Protein AF-A0A1J8QFI7-F1 (afdb_monomer)

Secondary structure (DSSP, 8-state):
--S-TTT-SSPPP----S---------EE-S-SEEEESEEEE--GGGTEE--STTS-HHHHHHHHHHHHHHHHHHHHHHHHH-TT--SHHHHHHHHHHHT-

pLDDT: mean 91.17, std 7.01, range [60.34, 98.0]

InterPro domains:
  IPR002938 FAD-binding domain [PF01494] (17-85)
  IPR036188 FAD/NAD(P)-binding domain superfamily [G3DSA:3.50.50.60] (25-100)
  IPR036188 FAD/NAD(P)-binding domain superfamily [SSF51905] (39-100)
  IPR050641 Rifampicin monooxygenase-like [PTHR43004] (14-93)

Foldseek 3Di:
DDQDCVPPVDHDDDPDDPDDDDDDADWDADPFAWDDDVHTGGQAQPRGIDHGCVPVCRVVRRVVRVVLLVVLVVVQVVVCVVPVPDDCVSVVVSRVVSRVD

Organism: NCBI:txid180088

Mean predicted aligned error: 5.89 Å

Sequence (101 aa):
MSSDPSINPRPVKVDQLLWSTRFRTHAGIADRTFTRLGAAIFLVGDAAHIHSPAGGQGMNLAIRDAIFLGEAITKHIKASAENRDVDDTILEEFAEARHAR

Solvent-accessible surface area (backbone atoms only — not comparable to full-atom values): 6418 Å² total; per-residue (Å²): 137,60,68,50,60,93,84,21,95,74,55,71,79,82,88,75,83,93,80,86,85,88,84,78,88,52,72,52,70,53,97,68,40,64,51,77,74,102,46,87,44,77,47,54,27,77,74,26,38,43,59,48,71,81,82,68,44,55,67,61,51,24,53,50,44,52,54,55,48,50,54,38,52,51,53,45,55,53,48,40,72,78,36,84,83,62,73,63,60,60,55,51,53,49,38,51,61,58,71,77,105

Radius of gyration: 21.96 Å; Cα contacts (8 Å, |Δi|>4): 81; chains: 1; bounding box: 47×27×65 Å

Structure (mmCIF, N/CA/C/O backbone):
data_AF-A0A1J8QFI7-F1
#
_entry.id   AF-A0A1J8QFI7-F1
#
loop_
_atom_site.group_PDB
_atom_site.id
_atom_site.type_symbol
_atom_site.label_atom_id
_atom_site.label_alt_id
_atom_site.label_comp_id
_atom_site.label_asym_id
_atom_site.label_entity_id
_atom_site.label_seq_id
_atom_site.pdbx_PDB_ins_code
_atom_site.Cartn_x
_atom_site.Cartn_y
_atom_site.Cartn_z
_atom_site.occupancy
_atom_site.B_iso_or_equiv
_atom_site.auth_seq_id
_atom_site.auth_comp_id
_atom_site.auth_asym_id
_atom_site.auth_atom_id
_atom_site.pdbx_PDB_model_num
ATOM 1 N N . MET A 1 1 ? 20.324 1.479 -28.331 1.00 60.34 1 MET A N 1
ATOM 2 C CA . MET A 1 1 ? 20.601 0.177 -28.971 1.00 60.34 1 MET A CA 1
ATOM 3 C C . MET A 1 1 ? 19.804 0.118 -30.259 1.00 60.34 1 MET A C 1
ATOM 5 O O . MET A 1 1 ? 18.586 0.047 -30.186 1.00 60.34 1 MET A O 1
ATOM 9 N N . SER A 1 2 ? 20.468 0.278 -31.404 1.00 69.00 2 SER A N 1
ATOM 10 C CA . SER A 1 2 ? 19.815 0.201 -32.716 1.00 69.00 2 SER A CA 1
ATOM 11 C C . SER A 1 2 ? 19.717 -1.260 -33.160 1.00 69.00 2 SER A C 1
ATOM 13 O O . SER A 1 2 ? 20.626 -2.045 -32.879 1.00 69.00 2 SER A O 1
ATOM 15 N N . SER A 1 3 ? 18.628 -1.626 -33.834 1.00 72.75 3 SER A N 1
ATOM 16 C CA . SER A 1 3 ? 18.496 -2.911 -34.532 1.00 72.75 3 SER A CA 1
ATOM 17 C C . SER A 1 3 ? 19.229 -2.927 -35.876 1.00 72.75 3 SER A C 1
ATOM 19 O O . SER A 1 3 ? 19.366 -3.990 -36.472 1.00 72.75 3 SER A O 1
ATOM 21 N N . ASP A 1 4 ? 19.703 -1.771 -36.342 1.00 79.19 4 ASP A N 1
ATOM 22 C CA . ASP A 1 4 ? 20.446 -1.634 -37.588 1.00 79.19 4 ASP A CA 1
ATOM 23 C C . ASP A 1 4 ? 21.866 -2.227 -37.450 1.00 79.19 4 ASP A C 1
ATOM 25 O O . ASP A 1 4 ? 22.675 -1.713 -36.666 1.00 79.19 4 ASP A O 1
ATOM 29 N N . PRO A 1 5 ? 22.192 -3.292 -38.203 1.00 75.38 5 PRO A N 1
ATOM 30 C CA . PRO A 1 5 ? 23.487 -3.957 -38.121 1.00 75.38 5 PRO A CA 1
ATOM 31 C C . PRO A 1 5 ? 24.645 -3.139 -38.714 1.00 75.38 5 PRO A C 1
ATOM 33 O O . PRO A 1 5 ? 25.798 -3.463 -38.446 1.00 75.38 5 PRO A O 1
ATOM 36 N N . SER A 1 6 ? 24.375 -2.071 -39.477 1.00 83.44 6 SER A N 1
ATOM 37 C CA . SER A 1 6 ? 25.418 -1.172 -40.001 1.00 83.44 6 SER A CA 1
ATOM 38 C C . SER A 1 6 ? 26.038 -0.274 -38.922 1.00 83.44 6 SER A C 1
ATOM 40 O O . SER A 1 6 ? 27.187 0.147 -39.045 1.00 83.44 6 SER A O 1
ATOM 42 N N . ILE A 1 7 ? 25.296 -0.020 -37.840 1.00 86.38 7 ILE A N 1
ATOM 43 C CA . ILE A 1 7 ? 25.692 0.833 -36.707 1.00 86.38 7 ILE A CA 1
ATOM 44 C C . ILE A 1 7 ? 25.738 0.075 -35.375 1.00 86.38 7 ILE A C 1
ATOM 46 O O . ILE A 1 7 ? 26.278 0.588 -34.395 1.00 86.38 7 ILE A O 1
ATOM 50 N N . ASN A 1 8 ? 25.209 -1.151 -35.320 1.00 83.44 8 ASN A N 1
ATOM 51 C CA . ASN A 1 8 ? 25.323 -2.044 -34.174 1.00 83.44 8 ASN A CA 1
ATOM 52 C C . ASN A 1 8 ? 26.003 -3.368 -34.580 1.00 83.44 8 ASN A C 1
ATOM 54 O O . ASN A 1 8 ? 25.326 -4.261 -35.088 1.00 83.44 8 ASN A O 1
ATOM 58 N N . PRO A 1 9 ? 27.308 -3.551 -34.292 1.00 84.25 9 PRO A N 1
ATOM 59 C CA . PRO A 1 9 ? 28.043 -4.771 -34.639 1.00 84.25 9 PRO A CA 1
ATOM 60 C C . PRO A 1 9 ? 27.569 -6.019 -33.869 1.00 84.25 9 PRO A C 1
ATOM 62 O O . PRO A 1 9 ? 28.041 -7.123 -34.136 1.00 84.25 9 PRO A O 1
ATOM 65 N N . ARG A 1 10 ? 26.649 -5.870 -32.904 1.00 82.94 10 ARG A N 1
ATOM 66 C CA . ARG A 1 10 ? 25.964 -6.968 -32.206 1.00 82.94 10 ARG A CA 1
ATOM 67 C C . ARG A 1 10 ? 24.452 -6.695 -32.168 1.00 82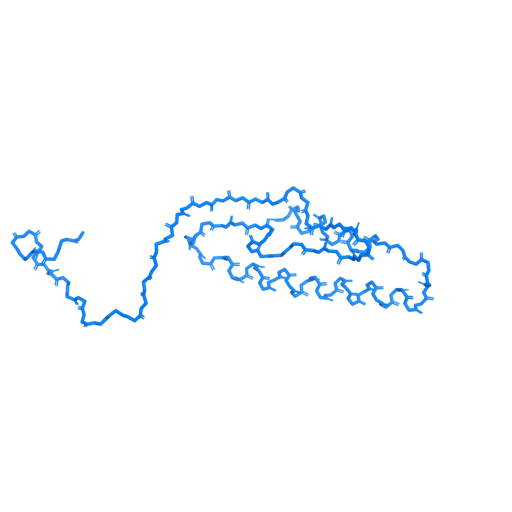.94 10 ARG A C 1
ATOM 69 O O . ARG A 1 10 ? 23.931 -6.276 -31.128 1.00 82.94 10 ARG A O 1
ATOM 76 N N . PRO A 1 11 ? 23.733 -6.876 -33.292 1.00 79.88 11 PRO A N 1
ATOM 77 C CA . PRO A 1 11 ? 22.305 -6.592 -33.348 1.00 79.88 11 PRO A CA 1
ATOM 78 C C . PRO A 1 11 ? 21.534 -7.532 -32.412 1.00 79.88 11 PRO A C 1
ATOM 80 O O . PRO A 1 11 ? 21.781 -8.737 -32.376 1.00 79.88 11 PRO A O 1
ATOM 83 N N . VAL A 1 12 ? 20.585 -6.979 -31.654 1.00 82.94 12 VAL A N 1
ATOM 84 C CA . VAL A 1 12 ? 19.658 -7.762 -30.824 1.00 82.94 12 VAL A CA 1
ATOM 85 C C . VAL A 1 12 ? 18.355 -7.938 -31.599 1.00 82.94 12 VAL A C 1
ATOM 87 O O . VAL A 1 12 ? 17.732 -6.950 -31.987 1.00 82.94 12 VAL A O 1
ATOM 90 N N . LYS A 1 13 ? 17.933 -9.191 -31.808 1.00 84.56 13 LYS A N 1
ATOM 91 C CA . LYS A 1 13 ? 16.626 -9.536 -32.382 1.00 84.56 13 LYS A CA 1
ATOM 92 C C . LYS A 1 13 ? 15.688 -9.975 -31.258 1.00 84.56 13 LYS A C 1
ATOM 94 O O . LYS A 1 13 ? 15.975 -10.942 -30.561 1.00 84.56 13 LYS A O 1
ATOM 99 N N . VAL A 1 14 ? 14.570 -9.271 -31.093 1.00 89.19 14 VAL A N 1
ATOM 100 C CA . VAL A 1 14 ? 13.467 -9.732 -30.239 1.00 89.19 14 VAL A CA 1
ATOM 101 C C . VAL A 1 14 ? 12.707 -10.803 -31.017 1.00 89.19 14 VAL A C 1
ATOM 103 O O . VAL A 1 14 ? 12.130 -10.498 -32.056 1.00 89.19 14 VAL A O 1
ATOM 106 N N . ASP A 1 15 ? 12.754 -12.049 -30.548 1.00 92.69 15 ASP A N 1
ATOM 107 C CA . ASP A 1 15 ? 12.060 -13.175 -31.190 1.00 92.69 15 ASP A CA 1
ATOM 108 C C . ASP A 1 15 ? 10.570 -13.210 -30.817 1.00 92.69 15 ASP A C 1
ATOM 110 O O . ASP A 1 15 ? 9.703 -13.353 -31.675 1.00 92.69 15 ASP A O 1
ATOM 114 N N . GLN A 1 16 ? 10.271 -12.958 -29.538 1.00 95.25 16 GLN A N 1
ATOM 115 C CA . GLN A 1 16 ? 8.914 -12.888 -29.008 1.00 95.25 16 GLN A CA 1
ATOM 116 C C . GLN A 1 16 ? 8.806 -11.799 -27.931 1.00 95.25 16 GLN A C 1
ATOM 118 O O . GLN A 1 16 ? 9.677 -11.672 -27.070 1.00 95.25 16 GLN A O 1
ATOM 123 N N . LEU A 1 17 ? 7.716 -11.026 -27.958 1.00 94.50 17 LEU A N 1
ATOM 124 C CA . LEU A 1 17 ? 7.367 -10.060 -26.916 1.00 94.50 17 LEU A CA 1
ATOM 125 C C . LEU A 1 17 ? 6.185 -10.591 -26.100 1.00 94.50 17 LEU A C 1
ATOM 127 O O . LEU A 1 17 ? 5.052 -10.560 -26.571 1.00 94.50 17 LEU A O 1
ATOM 131 N N . LEU A 1 18 ? 6.447 -11.065 -24.879 1.00 97.12 18 LEU A N 1
ATOM 132 C CA . LEU A 1 18 ? 5.391 -11.565 -23.989 1.00 97.12 18 LEU A CA 1
ATOM 133 C C . LEU A 1 18 ? 4.583 -10.425 -23.359 1.00 97.12 18 LEU A C 1
ATOM 135 O O . LEU A 1 18 ? 3.362 -10.505 -23.266 1.00 97.12 18 LEU A O 1
ATOM 139 N N . TRP A 1 19 ? 5.265 -9.359 -22.931 1.00 96.81 19 TRP A N 1
ATOM 140 C CA . TRP A 1 19 ? 4.639 -8.179 -22.344 1.00 96.81 19 TRP A CA 1
ATOM 141 C C . TRP A 1 19 ? 5.544 -6.951 -22.475 1.00 96.81 19 TRP A C 1
ATOM 143 O O . TRP A 1 19 ? 6.768 -7.049 -22.385 1.00 96.81 19 TRP A O 1
ATOM 153 N N . SER A 1 20 ? 4.937 -5.782 -22.677 1.00 95.00 20 SER A N 1
ATOM 154 C CA . SER A 1 20 ? 5.615 -4.486 -22.667 1.00 95.00 20 SER A CA 1
ATOM 155 C C . SER A 1 20 ? 4.699 -3.435 -22.063 1.00 95.00 20 SER A C 1
ATOM 157 O O . SER A 1 20 ? 3.495 -3.435 -22.313 1.00 95.00 20 SER A O 1
ATOM 159 N N . THR A 1 21 ? 5.282 -2.504 -21.315 1.00 93.00 21 THR A N 1
ATOM 160 C CA . THR A 1 21 ? 4.597 -1.294 -20.869 1.00 93.00 21 THR A CA 1
ATOM 161 C C . THR A 1 21 ? 5.534 -0.096 -20.932 1.00 93.0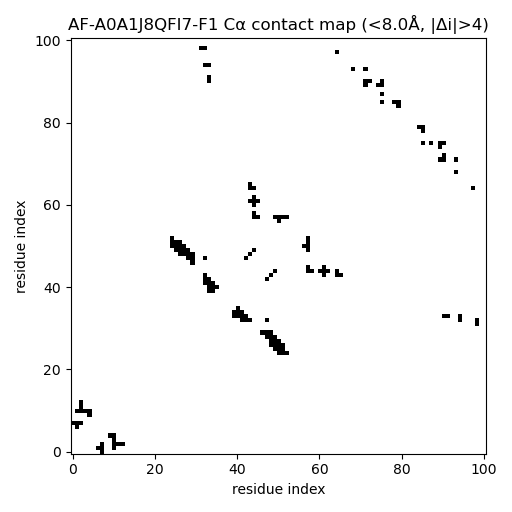0 21 THR A C 1
ATOM 163 O O . THR A 1 21 ? 6.756 -0.237 -21.025 1.00 93.00 21 THR A O 1
ATOM 166 N N . ARG A 1 22 ? 4.957 1.101 -20.844 1.00 91.56 22 ARG A N 1
ATOM 167 C CA . ARG A 1 22 ? 5.691 2.350 -20.646 1.00 91.56 22 ARG A CA 1
ATOM 168 C C . ARG A 1 22 ? 5.359 2.888 -19.267 1.00 91.56 22 ARG A C 1
ATOM 170 O O . ARG A 1 22 ? 4.197 3.135 -18.968 1.00 91.56 22 ARG A O 1
ATOM 177 N N . PHE A 1 23 ? 6.388 3.115 -18.463 1.00 85.56 23 PHE A N 1
ATOM 178 C CA . PHE A 1 23 ? 6.249 3.760 -17.165 1.00 85.56 23 PHE A CA 1
ATOM 179 C C . PHE A 1 23 ? 6.778 5.192 -17.238 1.00 85.56 23 PHE A C 1
ATOM 181 O O . PHE A 1 23 ? 7.808 5.444 -17.867 1.00 85.56 23 PHE A O 1
ATOM 188 N N . ARG A 1 24 ? 6.081 6.129 -16.594 1.00 88.25 24 ARG A N 1
ATOM 189 C CA . ARG A 1 24 ? 6.592 7.480 -16.349 1.00 88.25 24 ARG A CA 1
ATOM 190 C C . ARG A 1 24 ? 7.008 7.577 -14.899 1.00 88.25 24 ARG A C 1
ATOM 192 O O . ARG A 1 24 ? 6.219 7.245 -14.023 1.00 88.25 24 ARG A O 1
ATOM 199 N N . THR A 1 25 ? 8.224 8.045 -14.654 1.00 85.00 25 THR A N 1
ATOM 200 C CA . THR A 1 25 ? 8.729 8.192 -13.293 1.00 85.00 25 THR A CA 1
ATOM 201 C C . THR A 1 25 ? 7.934 9.255 -12.548 1.00 85.00 25 THR A C 1
ATOM 203 O O . THR A 1 25 ? 8.049 10.442 -12.840 1.00 85.00 25 THR A O 1
ATOM 206 N N . HIS A 1 26 ? 7.142 8.801 -11.582 1.00 86.38 26 HIS A N 1
ATOM 207 C CA . HIS A 1 26 ? 6.452 9.626 -10.605 1.00 86.38 26 HIS A CA 1
ATOM 208 C C . HIS A 1 26 ? 6.822 9.133 -9.206 1.00 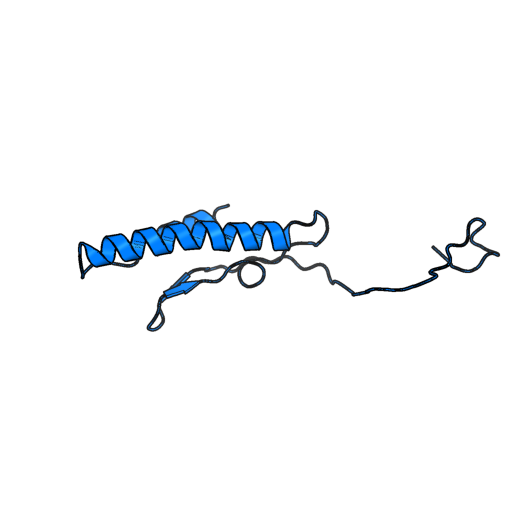86.38 26 HIS A C 1
ATOM 210 O O . HIS A 1 26 ? 7.086 7.946 -9.007 1.00 86.38 26 HIS A O 1
ATOM 216 N N . ALA A 1 27 ? 6.865 10.059 -8.257 1.00 89.56 27 ALA A N 1
ATOM 217 C CA . ALA A 1 27 ? 6.980 9.759 -6.843 1.00 89.56 27 ALA A CA 1
ATOM 218 C C . ALA A 1 27 ? 6.003 10.657 -6.089 1.00 89.56 27 ALA A C 1
ATOM 220 O O . ALA A 1 27 ? 5.844 11.827 -6.443 1.00 89.56 27 ALA A O 1
ATOM 221 N N . GLY A 1 28 ? 5.336 10.104 -5.088 1.00 92.50 28 GLY A N 1
ATOM 222 C CA . GLY A 1 28 ? 4.354 10.832 -4.297 1.00 92.50 28 GLY A CA 1
ATOM 223 C C . GLY A 1 28 ? 3.946 10.030 -3.077 1.00 92.50 28 GLY A C 1
ATOM 224 O O . GLY A 1 28 ? 4.016 8.803 -3.097 1.00 92.50 28 GLY A O 1
ATOM 225 N N . ILE A 1 29 ? 3.549 10.734 -2.026 1.00 94.50 29 ILE A N 1
ATOM 226 C CA . ILE A 1 29 ? 3.027 10.170 -0.784 1.00 94.50 29 ILE A CA 1
ATOM 227 C C . ILE A 1 29 ? 1.777 10.976 -0.437 1.00 94.50 29 ILE A C 1
ATOM 229 O O . ILE A 1 29 ? 1.766 12.195 -0.606 1.00 94.50 29 ILE A O 1
ATOM 233 N N . ALA A 1 30 ? 0.714 10.295 -0.024 1.00 95.50 30 ALA A N 1
ATOM 234 C CA . ALA A 1 30 ? -0.512 10.929 0.432 1.00 95.50 30 ALA A CA 1
ATOM 235 C C . ALA A 1 30 ? -0.304 11.542 1.822 1.00 95.50 30 ALA A C 1
ATOM 237 O O . ALA A 1 30 ? 0.116 10.835 2.733 1.00 95.50 30 ALA A O 1
ATOM 238 N N . ASP A 1 31 ? -0.698 12.806 2.002 1.00 94.94 31 ASP A N 1
ATOM 239 C CA . ASP A 1 31 ? -0.593 13.514 3.291 1.00 94.94 31 ASP A CA 1
ATOM 240 C C . ASP A 1 31 ? -1.355 12.815 4.430 1.00 94.94 31 ASP A C 1
ATOM 242 O O . ASP A 1 31 ? -1.048 12.989 5.608 1.00 94.94 31 ASP A O 1
ATOM 246 N N . ARG A 1 32 ? -2.391 12.041 4.085 1.00 94.44 32 ARG A N 1
ATOM 247 C CA . ARG A 1 32 ? -3.208 11.286 5.033 1.00 94.44 32 ARG A CA 1
ATOM 248 C C . ARG A 1 32 ? -3.576 9.927 4.455 1.00 94.44 32 ARG A C 1
ATOM 250 O O . ARG A 1 32 ? -4.100 9.839 3.348 1.00 94.44 32 ARG A O 1
ATOM 257 N N . THR A 1 33 ? -3.357 8.875 5.239 1.00 95.94 33 THR A N 1
ATOM 258 C CA . THR A 1 33 ? -3.592 7.477 4.835 1.00 95.94 33 THR A CA 1
ATOM 259 C C . THR A 1 33 ? -4.773 6.820 5.545 1.00 95.94 33 THR A C 1
ATOM 261 O O . THR A 1 33 ? -5.197 5.750 5.123 1.00 95.94 33 THR A O 1
ATOM 264 N N . PHE A 1 34 ? -5.340 7.456 6.575 1.00 97.12 34 PHE A N 1
ATOM 265 C CA . PHE A 1 34 ? -6.507 6.967 7.312 1.00 97.12 34 PHE A CA 1
ATOM 266 C C . PHE A 1 34 ? -7.528 8.076 7.549 1.00 97.12 34 PHE A C 1
ATOM 268 O O . PHE A 1 34 ? -7.163 9.190 7.919 1.00 97.12 34 PHE A O 1
ATOM 275 N N . THR A 1 35 ? -8.811 7.769 7.379 1.00 96.44 35 THR A N 1
ATOM 276 C CA . THR A 1 35 ? -9.920 8.641 7.781 1.00 96.44 35 THR A CA 1
ATOM 277 C C . THR A 1 35 ? -11.159 7.818 8.129 1.00 96.44 35 THR A C 1
ATOM 279 O O . THR A 1 35 ? -11.278 6.659 7.725 1.00 96.44 35 THR A O 1
ATOM 282 N N . ARG A 1 36 ? -12.124 8.437 8.818 1.00 94.19 36 ARG A N 1
ATOM 283 C CA . ARG A 1 36 ? -13.455 7.868 9.042 1.00 94.19 36 ARG A CA 1
ATOM 284 C C . ARG A 1 36 ? -14.518 8.660 8.289 1.00 94.19 36 ARG A C 1
ATOM 286 O O . ARG A 1 36 ? -14.699 9.851 8.518 1.00 94.19 36 ARG A O 1
ATOM 293 N N . LEU A 1 37 ? -15.252 7.973 7.416 1.00 93.56 37 LEU A N 1
ATOM 294 C CA . LEU A 1 37 ? -16.405 8.507 6.682 1.00 93.56 37 LEU A CA 1
ATOM 295 C C . LEU A 1 37 ? -17.533 7.474 6.715 1.00 93.56 37 LEU A C 1
ATOM 297 O O . LEU A 1 37 ? -17.711 6.694 5.783 1.00 93.56 37 LEU A O 1
ATOM 301 N N . GLY A 1 38 ? -18.230 7.386 7.850 1.00 92.19 38 GLY A N 1
ATOM 302 C CA . GLY A 1 38 ? -19.186 6.306 8.143 1.00 92.19 38 GLY A CA 1
ATOM 303 C C . GLY A 1 38 ? -18.516 4.953 8.432 1.00 92.19 38 GLY A C 1
ATOM 304 O O . GLY A 1 38 ? -18.952 4.234 9.325 1.00 92.19 38 GLY A O 1
ATOM 305 N N . ALA A 1 39 ? -17.407 4.651 7.757 1.00 91.94 39 ALA A N 1
ATOM 306 C CA . ALA A 1 39 ? -16.526 3.514 8.003 1.00 91.94 39 ALA A CA 1
ATOM 307 C C . ALA A 1 39 ? -15.056 3.958 8.075 1.00 91.94 39 ALA A C 1
ATOM 309 O O . ALA A 1 39 ? -14.709 5.055 7.627 1.00 91.94 39 ALA A O 1
ATOM 310 N N . ALA A 1 40 ? -14.207 3.095 8.635 1.00 94.88 40 ALA A N 1
ATOM 311 C CA . ALA A 1 40 ? -12.755 3.238 8.592 1.00 94.88 40 ALA A CA 1
ATOM 312 C C . ALA A 1 40 ? -12.251 3.036 7.153 1.00 94.88 40 ALA A C 1
ATOM 314 O O . ALA A 1 40 ? -12.531 2.006 6.536 1.00 94.88 40 ALA A O 1
ATOM 315 N N . ILE A 1 41 ? -11.518 4.015 6.619 1.00 96.69 41 ILE A N 1
ATOM 316 C CA . ILE A 1 41 ? -10.987 4.011 5.252 1.00 96.69 41 ILE A CA 1
ATOM 317 C C . ILE A 1 41 ? -9.472 4.178 5.311 1.00 96.69 41 ILE A C 1
ATOM 319 O O . ILE A 1 41 ? -8.979 5.130 5.915 1.00 96.69 41 ILE A O 1
ATOM 323 N N . PHE A 1 42 ? -8.754 3.282 4.630 1.00 97.19 42 PHE A N 1
ATOM 324 C CA . PHE A 1 42 ? -7.298 3.304 4.525 1.00 97.19 42 PHE A CA 1
ATOM 325 C C . PHE A 1 42 ? -6.833 3.382 3.073 1.00 97.19 42 PHE A C 1
ATOM 327 O O . PHE A 1 42 ? -7.399 2.729 2.195 1.00 97.19 42 PHE A O 1
ATOM 334 N N . LEU A 1 43 ? -5.756 4.131 2.844 1.00 96.44 43 LEU A N 1
ATOM 335 C CA . LEU A 1 43 ? -4.963 4.086 1.620 1.00 96.44 43 LEU A CA 1
ATOM 336 C C . LEU A 1 43 ? -3.727 3.215 1.867 1.00 96.44 43 LEU A C 1
ATOM 338 O O . LEU A 1 43 ? -3.026 3.399 2.861 1.00 96.44 43 LEU A O 1
ATOM 342 N N . VAL A 1 44 ? -3.446 2.286 0.953 1.00 95.56 44 VAL A N 1
ATOM 343 C CA . VAL A 1 44 ? -2.282 1.384 1.000 1.00 95.56 44 VAL A CA 1
ATOM 344 C C . VAL A 1 44 ? -1.692 1.195 -0.396 1.00 95.56 44 VAL A C 1
ATOM 346 O O . VAL A 1 44 ? -2.402 1.344 -1.395 1.00 95.56 44 VAL A O 1
ATOM 349 N N . GLY A 1 45 ? -0.404 0.849 -0.478 1.00 95.06 45 GLY A N 1
ATOM 350 C CA . GLY A 1 45 ? 0.289 0.664 -1.757 1.00 95.06 45 GLY A CA 1
ATOM 351 C C . GLY A 1 45 ? 0.214 1.906 -2.646 1.00 95.06 45 GLY A C 1
ATOM 352 O O . GLY A 1 45 ? 0.251 3.023 -2.139 1.00 95.06 45 GLY A O 1
ATOM 353 N N . ASP A 1 46 ? 0.014 1.704 -3.951 1.00 94.00 46 ASP A N 1
ATOM 354 C CA . ASP A 1 46 ? -0.047 2.778 -4.958 1.00 94.00 46 ASP A CA 1
ATOM 355 C C . ASP A 1 46 ? -1.123 3.850 -4.682 1.00 94.00 46 ASP A C 1
ATOM 357 O O . ASP A 1 46 ? -1.032 4.961 -5.203 1.00 94.00 46 ASP A O 1
ATOM 361 N N . ALA A 1 47 ? -2.131 3.555 -3.849 1.00 95.06 47 ALA A N 1
ATOM 362 C CA . ALA A 1 47 ? -3.119 4.545 -3.418 1.00 95.06 47 ALA A CA 1
ATOM 363 C C . ALA A 1 47 ? -2.577 5.522 -2.356 1.00 95.06 47 ALA A C 1
ATOM 365 O O . ALA A 1 47 ? -3.098 6.627 -2.223 1.00 95.06 47 ALA A O 1
ATOM 366 N N . ALA A 1 48 ? -1.560 5.118 -1.592 1.00 95.19 48 ALA A N 1
ATOM 367 C CA . ALA A 1 48 ? -0.926 5.916 -0.543 1.00 95.19 48 ALA A CA 1
ATOM 368 C C . ALA A 1 48 ? 0.454 6.443 -0.946 1.00 95.19 48 ALA A C 1
ATOM 370 O O . ALA A 1 48 ? 0.851 7.518 -0.504 1.00 95.19 48 ALA A O 1
ATOM 371 N N . HIS A 1 49 ? 1.205 5.694 -1.750 1.00 93.12 49 HIS A N 1
ATOM 372 C CA . HIS A 1 49 ? 2.555 6.057 -2.158 1.00 93.12 49 HIS A CA 1
ATOM 373 C C . HIS A 1 49 ? 2.890 5.478 -3.526 1.00 93.12 49 HIS A C 1
ATOM 375 O O . HIS A 1 49 ? 2.556 4.346 -3.844 1.00 93.12 49 HIS A O 1
ATOM 381 N N . ILE A 1 50 ? 3.579 6.265 -4.344 1.00 92.62 50 ILE A N 1
ATOM 382 C CA . ILE A 1 50 ? 4.087 5.841 -5.646 1.00 92.62 50 ILE A CA 1
ATOM 383 C C . ILE A 1 50 ? 5.598 6.004 -5.615 1.00 92.62 50 ILE A C 1
ATOM 385 O O . ILE A 1 50 ? 6.121 7.043 -5.204 1.00 92.62 50 ILE A O 1
ATOM 389 N N . HIS A 1 51 ? 6.301 4.979 -6.084 1.00 88.31 51 HIS A N 1
ATOM 390 C CA . HIS A 1 51 ? 7.753 4.962 -6.162 1.00 88.31 51 HIS A CA 1
ATOM 391 C C . HIS A 1 51 ? 8.230 4.785 -7.599 1.00 88.31 51 HIS A C 1
ATOM 393 O O . HIS A 1 51 ? 7.536 4.244 -8.462 1.00 88.31 51 HIS A O 1
ATOM 399 N N . SER A 1 52 ? 9.481 5.178 -7.834 1.00 88.19 52 SER A N 1
ATOM 400 C CA . SER A 1 52 ? 10.176 4.777 -9.049 1.00 88.19 52 SER A CA 1
ATOM 401 C C . SER A 1 52 ? 10.233 3.242 -9.143 1.00 88.19 52 SER A C 1
ATOM 403 O O . SER A 1 52 ? 10.512 2.576 -8.143 1.00 88.19 52 SER A O 1
ATOM 405 N N . PRO A 1 53 ? 10.043 2.653 -10.336 1.00 85.00 53 PRO A N 1
ATOM 406 C CA . PRO A 1 53 ? 10.209 1.221 -10.554 1.00 85.00 53 PRO A CA 1
ATOM 407 C C . PRO A 1 53 ? 11.676 0.808 -10.416 1.00 85.00 53 PRO A C 1
ATOM 409 O O . PRO A 1 53 ? 11.965 -0.376 -10.229 1.00 85.00 53 PRO A O 1
ATOM 412 N N . ALA A 1 54 ? 12.606 1.769 -10.486 1.00 84.12 54 ALA A N 1
ATOM 413 C CA . ALA A 1 54 ? 14.007 1.538 -10.180 1.00 84.12 54 ALA A CA 1
ATOM 414 C C . ALA A 1 54 ? 14.127 1.044 -8.727 1.00 84.12 5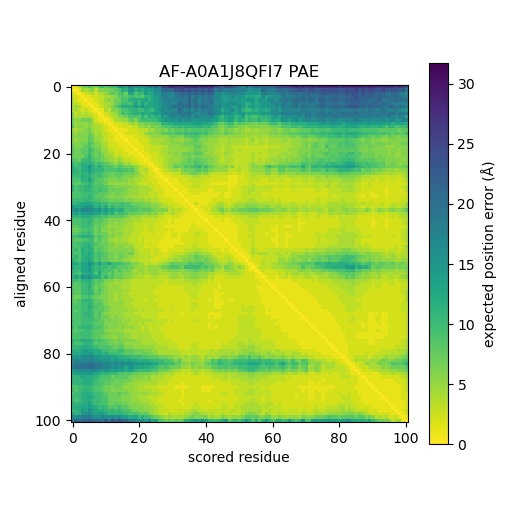4 ALA A C 1
ATOM 416 O O . ALA A 1 54 ? 13.902 1.795 -7.784 1.00 84.12 54 ALA A O 1
ATOM 417 N N . GLY A 1 55 ? 14.447 -0.243 -8.562 1.00 82.81 55 GLY A N 1
ATOM 418 C CA . GLY A 1 55 ? 14.558 -0.907 -7.258 1.00 82.81 55 GLY A CA 1
ATOM 419 C C . GLY A 1 55 ? 13.413 -1.863 -6.908 1.00 82.81 55 GLY A C 1
ATOM 420 O O . GLY A 1 55 ? 13.503 -2.539 -5.886 1.00 82.81 55 GLY A O 1
ATOM 421 N N . GLY A 1 56 ? 12.358 -1.963 -7.730 1.00 87.75 56 GLY A N 1
ATOM 422 C CA . GLY A 1 56 ? 11.323 -3.001 -7.590 1.00 87.75 56 GLY A CA 1
ATOM 423 C C . GLY A 1 56 ? 10.555 -2.976 -6.259 1.00 87.75 56 GLY A C 1
ATOM 424 O O . GLY A 1 56 ? 10.151 -4.026 -5.759 1.00 87.75 56 GLY A O 1
ATOM 425 N N . GLN A 1 57 ? 10.388 -1.796 -5.650 1.00 88.44 57 GLN A N 1
ATOM 426 C CA . GLN A 1 57 ? 9.845 -1.674 -4.290 1.00 88.44 57 GLN A CA 1
ATOM 427 C C . GLN A 1 57 ? 8.314 -1.635 -4.216 1.00 88.44 57 GLN A C 1
ATOM 429 O O . GLN A 1 57 ? 7.771 -2.124 -3.230 1.00 88.44 57 GLN A O 1
ATOM 434 N N . GLY A 1 58 ? 7.622 -1.110 -5.236 1.00 90.19 58 GLY A N 1
ATOM 435 C CA . GLY A 1 58 ? 6.185 -0.787 -5.161 1.00 90.19 58 GLY A CA 1
ATOM 436 C C . GLY A 1 58 ? 5.317 -1.927 -4.618 1.00 90.19 58 GLY A C 1
ATOM 437 O O . GLY A 1 58 ? 4.730 -1.808 -3.545 1.00 90.19 58 GLY A O 1
ATOM 438 N N . MET A 1 59 ? 5.330 -3.084 -5.286 1.00 93.75 59 MET A N 1
ATOM 439 C CA . MET A 1 59 ? 4.543 -4.249 -4.858 1.00 93.75 59 MET A CA 1
ATOM 440 C C . MET A 1 59 ? 4.944 -4.766 -3.468 1.00 93.75 59 MET A C 1
ATOM 442 O O . MET A 1 59 ? 4.084 -5.124 -2.667 1.00 93.75 59 MET A O 1
ATOM 446 N N . ASN A 1 60 ? 6.242 -4.793 -3.159 1.00 93.62 60 ASN A N 1
ATOM 447 C CA . ASN A 1 60 ? 6.732 -5.303 -1.878 1.00 93.62 60 ASN A CA 1
ATOM 448 C C . ASN A 1 60 ? 6.293 -4.416 -0.706 1.00 93.62 60 ASN A C 1
ATOM 450 O O . ASN A 1 60 ? 5.928 -4.927 0.352 1.00 93.62 60 ASN A O 1
ATOM 454 N N . LEU A 1 61 ? 6.309 -3.095 -0.893 1.00 92.38 61 LEU A N 1
ATOM 455 C CA . LEU A 1 61 ? 5.820 -2.147 0.103 1.00 92.38 61 LEU A CA 1
ATOM 456 C C . LEU A 1 61 ? 4.298 -2.224 0.242 1.00 92.38 61 LEU A C 1
ATOM 458 O O . LEU A 1 61 ? 3.813 -2.311 1.363 1.00 92.38 61 LEU A O 1
ATOM 462 N N . ALA A 1 62 ? 3.557 -2.316 -0.865 1.00 94.25 62 ALA A N 1
ATOM 463 C CA . ALA A 1 62 ? 2.102 -2.482 -0.830 1.00 94.25 62 ALA A CA 1
ATOM 464 C C . ALA A 1 62 ? 1.662 -3.740 -0.054 1.00 94.25 62 ALA A C 1
ATOM 466 O O . ALA A 1 62 ? 0.725 -3.689 0.741 1.00 94.25 62 ALA A O 1
ATOM 467 N N . ILE A 1 63 ? 2.360 -4.869 -0.232 1.00 96.25 63 ILE A N 1
ATOM 468 C CA . ILE A 1 63 ? 2.081 -6.101 0.524 1.00 96.25 63 ILE A CA 1
ATOM 469 C C . ILE A 1 63 ? 2.355 -5.901 2.020 1.00 96.25 63 ILE A C 1
ATOM 471 O O . ILE A 1 63 ? 1.561 -6.332 2.855 1.00 96.25 63 ILE A O 1
ATOM 475 N N . ARG A 1 64 ? 3.460 -5.232 2.373 1.00 94.88 64 ARG A N 1
ATOM 476 C CA . ARG A 1 64 ? 3.781 -4.926 3.775 1.00 94.88 64 ARG A CA 1
ATOM 477 C C . ARG A 1 64 ? 2.716 -4.039 4.416 1.00 94.88 64 ARG A C 1
ATOM 479 O O . ARG A 1 64 ? 2.338 -4.312 5.551 1.00 94.88 64 ARG A O 1
ATOM 486 N N . ASP A 1 65 ? 2.201 -3.046 3.693 1.00 95.19 65 ASP A N 1
ATOM 487 C CA . ASP A 1 65 ? 1.105 -2.200 4.179 1.00 95.19 65 ASP A CA 1
ATOM 488 C C . ASP A 1 65 ? -0.113 -3.035 4.555 1.00 95.19 65 ASP A C 1
ATOM 490 O O . ASP A 1 65 ? -0.645 -2.884 5.650 1.00 95.19 65 ASP A O 1
ATOM 494 N N . ALA A 1 66 ? -0.521 -3.948 3.668 1.00 95.69 66 ALA A N 1
ATOM 495 C CA . ALA A 1 66 ? -1.679 -4.804 3.891 1.00 95.69 66 ALA A CA 1
ATOM 496 C C . ALA A 1 66 ? -1.493 -5.731 5.103 1.00 95.69 66 ALA A C 1
ATOM 498 O O . ALA A 1 66 ? -2.415 -5.886 5.904 1.00 95.69 66 ALA A O 1
ATOM 499 N N . ILE A 1 67 ? -0.301 -6.319 5.264 1.00 97.06 67 ILE A N 1
ATOM 500 C CA . ILE A 1 67 ? 0.010 -7.203 6.398 1.00 97.06 67 ILE A CA 1
ATOM 501 C C . ILE A 1 67 ? -0.092 -6.437 7.721 1.00 97.06 67 ILE A C 1
ATOM 503 O O . ILE A 1 67 ? -0.821 -6.861 8.617 1.00 97.06 67 ILE A O 1
ATOM 507 N N . PHE A 1 68 ? 0.589 -5.294 7.841 1.00 95.56 68 PHE A N 1
ATOM 508 C CA . PHE A 1 68 ? 0.585 -4.539 9.095 1.00 95.56 68 PHE A CA 1
ATOM 509 C C . PHE A 1 68 ? -0.769 -3.880 9.382 1.00 95.56 68 PHE A C 1
ATOM 511 O O . PHE A 1 68 ? -1.189 -3.830 10.539 1.00 95.56 68 PHE A O 1
ATOM 518 N N . LEU A 1 69 ? -1.495 -3.444 8.347 1.00 96.75 69 LEU A N 1
ATOM 519 C CA . LEU A 1 69 ? -2.865 -2.957 8.504 1.00 96.75 69 LEU A CA 1
ATOM 520 C C . LEU A 1 69 ? -3.784 -4.062 9.043 1.00 96.75 69 LEU A C 1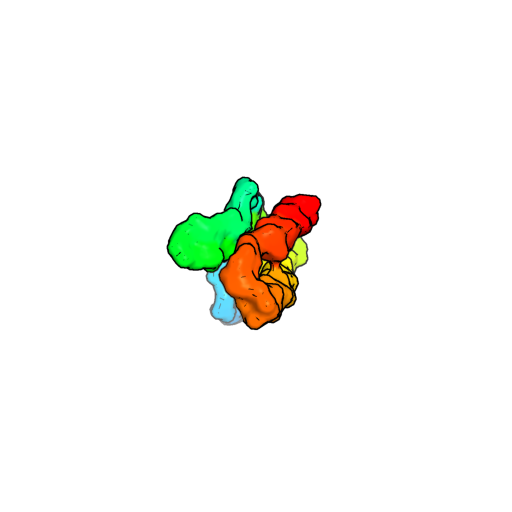
ATOM 522 O O . LEU A 1 69 ? -4.600 -3.807 9.926 1.00 96.75 69 LEU A O 1
ATOM 526 N N . GLY A 1 70 ? -3.630 -5.302 8.568 1.00 97.75 70 GLY A N 1
ATOM 527 C CA . GLY A 1 70 ? -4.386 -6.448 9.075 1.00 97.75 70 GLY A CA 1
ATOM 528 C C . GLY A 1 70 ? -4.187 -6.681 10.577 1.00 97.75 70 GLY A C 1
ATOM 529 O O . GLY A 1 70 ? -5.152 -6.956 11.298 1.00 97.75 70 GLY A O 1
ATOM 530 N N . GLU A 1 71 ? -2.962 -6.509 11.079 1.00 97.44 71 GLU A N 1
ATOM 531 C CA . GLU A 1 71 ? -2.676 -6.576 12.516 1.00 97.44 71 GLU A CA 1
ATOM 532 C C . GLU A 1 71 ? -3.370 -5.450 13.295 1.00 97.44 71 GLU A C 1
ATOM 534 O O . GLU A 1 71 ? -3.975 -5.715 14.336 1.00 97.44 71 GLU A O 1
ATOM 539 N N . ALA A 1 72 ? -3.322 -4.211 12.793 1.00 96.56 72 ALA A N 1
ATOM 540 C CA . ALA A 1 72 ? -3.975 -3.060 13.421 1.00 96.56 72 ALA A CA 1
ATOM 541 C C . ALA A 1 72 ? -5.502 -3.225 13.477 1.00 96.56 72 ALA A C 1
ATOM 543 O O . ALA A 1 72 ? -6.103 -3.066 14.540 1.00 96.56 72 ALA A O 1
ATOM 544 N N . ILE A 1 73 ? -6.119 -3.651 12.369 1.00 97.06 73 ILE A N 1
ATOM 545 C CA . ILE A 1 73 ? -7.555 -3.955 12.300 1.00 97.06 73 ILE A CA 1
ATOM 546 C C . ILE A 1 73 ? -7.917 -5.058 13.297 1.00 97.06 73 ILE A C 1
ATOM 548 O O . ILE A 1 73 ? -8.894 -4.935 14.030 1.00 97.06 73 ILE A O 1
ATOM 552 N N . THR A 1 74 ? -7.115 -6.123 13.376 1.00 98.00 74 THR A N 1
ATOM 553 C CA . THR A 1 74 ? -7.360 -7.223 14.320 1.00 98.00 74 THR A CA 1
ATOM 554 C C . THR A 1 74 ? -7.322 -6.741 15.769 1.00 98.00 74 THR A C 1
ATOM 556 O O . THR A 1 74 ? -8.177 -7.129 16.566 1.00 98.00 74 THR A O 1
ATOM 559 N N . LYS A 1 75 ? -6.345 -5.897 16.124 1.00 96.94 75 LYS A N 1
ATOM 560 C CA . LYS A 1 75 ? -6.248 -5.304 17.466 1.00 96.94 75 LYS A CA 1
ATOM 561 C C . LYS A 1 75 ? -7.461 -4.431 17.776 1.00 96.94 75 LYS A C 1
ATOM 563 O O . LYS A 1 75 ? -8.049 -4.597 18.839 1.00 96.94 75 LYS A O 1
ATOM 568 N N . HIS A 1 76 ? -7.859 -3.572 16.839 1.00 96.56 76 HIS A N 1
ATOM 569 C CA . HIS A 1 76 ? -9.024 -2.707 17.002 1.00 96.56 76 HIS A CA 1
ATOM 570 C C . HIS A 1 76 ? -10.314 -3.523 17.179 1.00 96.56 76 HIS A C 1
ATOM 572 O O . HIS A 1 76 ? -11.021 -3.314 18.154 1.00 96.56 76 HIS A O 1
ATOM 578 N N . ILE A 1 77 ? -10.565 -4.538 16.343 1.00 96.31 77 ILE A N 1
ATOM 579 C CA . ILE A 1 77 ? -11.745 -5.416 16.475 1.00 96.31 77 ILE A CA 1
ATOM 580 C C . ILE A 1 77 ? -11.787 -6.114 17.841 1.00 96.31 77 ILE A C 1
ATOM 582 O O . ILE A 1 77 ? -12.852 -6.204 18.450 1.00 96.31 77 ILE A O 1
ATOM 586 N N . LYS A 1 78 ? -10.647 -6.614 18.334 1.00 97.12 78 LYS A N 1
ATOM 587 C CA . LYS A 1 78 ? -10.573 -7.243 19.663 1.00 97.12 78 LYS A CA 1
ATOM 588 C C . LYS A 1 78 ? -10.880 -6.245 20.776 1.00 97.12 78 LYS A C 1
ATOM 590 O O . LYS A 1 78 ? -11.691 -6.555 21.642 1.00 97.12 78 LYS A O 1
ATOM 595 N N . ALA A 1 79 ? -10.298 -5.049 20.712 1.00 95.75 79 ALA A N 1
ATOM 596 C CA . ALA A 1 79 ? -10.584 -3.985 21.667 1.00 95.75 79 ALA A CA 1
ATOM 597 C C . ALA A 1 79 ? -12.078 -3.614 21.654 1.00 95.75 79 ALA A C 1
ATOM 599 O O . ALA A 1 79 ? -12.700 -3.553 22.711 1.00 95.75 79 ALA A O 1
ATOM 600 N N . SER A 1 80 ? -12.686 -3.469 20.471 1.00 94.06 80 SER A N 1
ATOM 601 C CA . SER A 1 80 ? -14.120 -3.183 20.327 1.00 94.06 80 SER A CA 1
ATOM 602 C C . SER A 1 80 ? -15.028 -4.298 20.863 1.00 94.06 80 SER A C 1
ATOM 604 O O . SER A 1 80 ? -16.168 -4.037 21.250 1.00 94.06 80 SER A O 1
ATOM 606 N N . ALA A 1 81 ? -14.556 -5.549 20.874 1.00 95.25 81 ALA A N 1
ATOM 607 C CA . ALA A 1 81 ? -15.296 -6.671 21.449 1.00 95.25 81 ALA A CA 1
ATOM 608 C C . ALA A 1 81 ? -15.295 -6.647 22.988 1.00 95.25 81 ALA A C 1
ATOM 610 O O . ALA A 1 81 ? -16.270 -7.073 23.605 1.00 95.25 81 ALA A O 1
ATOM 611 N N . GLU A 1 82 ? -14.222 -6.143 23.602 1.00 95.06 82 GLU A N 1
ATOM 612 C CA . GLU A 1 82 ? -14.088 -5.995 25.057 1.00 95.06 82 GLU A CA 1
ATOM 613 C C . GLU A 1 82 ? -14.777 -4.723 25.572 1.00 95.06 82 GLU A C 1
ATOM 615 O O . GLU A 1 82 ? -15.401 -4.738 26.634 1.00 95.06 82 GLU A O 1
ATOM 620 N N . ASN A 1 83 ? -14.706 -3.633 24.804 1.00 93.12 83 ASN A N 1
ATOM 621 C CA . ASN A 1 83 ? -15.329 -2.355 25.119 1.00 93.12 83 ASN A CA 1
ATOM 622 C C . ASN A 1 83 ? -15.984 -1.746 23.867 1.00 93.12 83 ASN A C 1
ATOM 624 O O . ASN A 1 83 ? -15.315 -1.415 22.892 1.00 93.12 83 ASN A O 1
ATOM 628 N N . ARG A 1 84 ? -17.308 -1.549 23.917 1.00 86.56 84 ARG A N 1
ATOM 629 C CA . ARG A 1 84 ? -18.085 -1.014 22.786 1.00 86.56 84 ARG A CA 1
ATOM 630 C C . ARG A 1 84 ? -17.813 0.460 22.475 1.00 86.56 84 ARG A C 1
ATOM 632 O O . ARG A 1 84 ? -18.116 0.876 21.362 1.00 86.56 84 ARG A O 1
ATOM 639 N N . ASP A 1 85 ? -17.215 1.198 23.407 1.00 89.81 85 ASP A N 1
ATOM 640 C CA . ASP A 1 85 ? -16.887 2.620 23.256 1.00 89.81 85 ASP A CA 1
ATOM 641 C C . ASP A 1 85 ? -15.413 2.849 22.869 1.00 89.81 85 ASP A C 1
ATOM 643 O O . ASP A 1 85 ? -14.859 3.920 23.103 1.00 89.81 85 ASP A O 1
ATOM 647 N N . VAL A 1 86 ? -14.748 1.836 22.303 1.00 90.94 86 VAL A N 1
ATOM 648 C CA . VAL A 1 86 ? -13.392 1.983 21.753 1.00 90.94 86 VAL A CA 1
ATOM 649 C C . VAL A 1 86 ? -13.408 2.940 20.566 1.00 90.94 86 VAL A C 1
ATOM 651 O O . VAL A 1 86 ? -14.165 2.756 19.612 1.00 90.94 86 VAL A O 1
ATOM 654 N N . ASP A 1 87 ? -12.539 3.944 20.629 1.00 93.38 87 ASP A N 1
ATOM 655 C CA . ASP A 1 87 ? -12.272 4.876 19.540 1.00 93.38 87 ASP A CA 1
ATOM 656 C C . ASP A 1 87 ? -11.241 4.320 18.535 1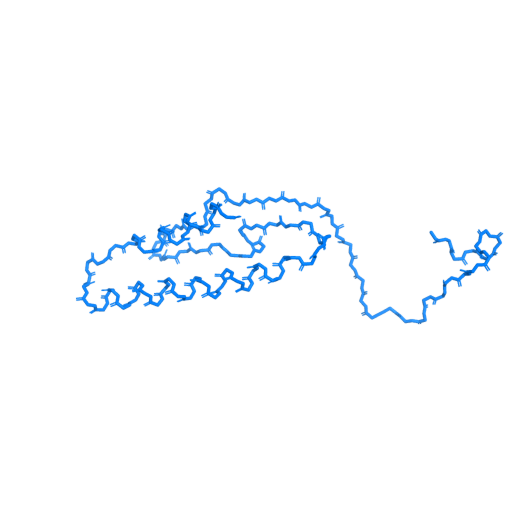.00 93.38 87 ASP A C 1
ATOM 658 O O . ASP A 1 87 ? -10.747 3.192 18.638 1.00 93.38 87 ASP A O 1
ATOM 662 N N . ASP A 1 88 ? -10.929 5.110 17.508 1.00 95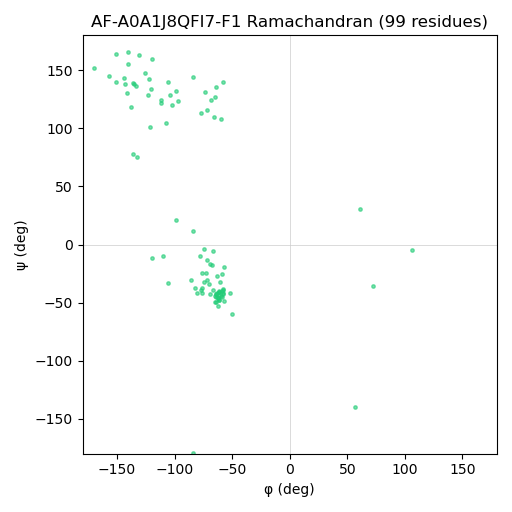.06 88 ASP A N 1
ATOM 663 C CA . ASP A 1 88 ? -10.027 4.707 16.430 1.00 95.06 88 ASP A CA 1
ATOM 664 C C . ASP A 1 88 ? -8.536 4.906 16.767 1.00 95.06 88 ASP A C 1
ATOM 666 O O . ASP A 1 88 ? -7.709 4.755 15.870 1.00 95.06 88 ASP A O 1
ATOM 670 N N . THR A 1 89 ? -8.147 5.176 18.022 1.00 95.94 89 THR A N 1
ATOM 671 C CA . THR A 1 89 ? -6.747 5.508 18.373 1.00 95.94 89 THR A CA 1
ATOM 672 C C . THR A 1 89 ? -5.747 4.468 17.843 1.00 95.94 89 THR A C 1
ATOM 674 O O . THR A 1 89 ? -4.733 4.818 17.249 1.00 95.94 89 THR A O 1
ATOM 677 N N . ILE A 1 90 ? -6.067 3.169 17.942 1.00 95.50 90 ILE A N 1
ATOM 678 C CA . ILE A 1 90 ? -5.230 2.065 17.414 1.00 95.50 90 ILE A CA 1
ATOM 679 C C . ILE A 1 90 ? -4.987 2.193 15.898 1.00 95.50 90 ILE A C 1
ATOM 681 O O . ILE A 1 90 ? -3.915 1.855 15.391 1.00 95.50 90 ILE A O 1
ATOM 685 N N . LEU A 1 91 ? -6.011 2.624 15.163 1.00 96.75 91 LEU A N 1
ATOM 686 C CA . LEU A 1 91 ? -5.984 2.793 13.713 1.00 96.75 91 LEU A CA 1
ATOM 687 C C . LEU A 1 91 ? -5.238 4.075 13.315 1.00 96.75 91 LEU A C 1
ATOM 689 O O . LEU A 1 91 ? -4.481 4.059 12.341 1.00 96.75 91 LEU A O 1
ATOM 693 N N . GLU A 1 92 ? -5.421 5.152 14.080 1.00 96.50 92 GLU A N 1
ATOM 694 C CA . GLU A 1 92 ? -4.728 6.432 13.903 1.00 96.50 92 GLU A CA 1
ATOM 695 C C . GLU A 1 92 ? -3.223 6.285 14.143 1.00 96.50 92 GLU A C 1
ATOM 697 O O . GLU A 1 92 ? -2.430 6.614 13.260 1.00 96.50 92 GLU A O 1
ATOM 702 N N . GLU A 1 93 ? -2.827 5.670 15.259 1.00 95.25 93 GLU A N 1
ATOM 703 C CA . GLU A 1 93 ? -1.423 5.391 15.580 1.00 95.25 93 GLU A CA 1
ATOM 704 C C . GLU A 1 93 ? -0.749 4.528 14.504 1.00 95.25 93 GLU A C 1
ATOM 706 O O . GLU A 1 93 ? 0.399 4.772 14.123 1.00 95.25 93 GLU A O 1
ATOM 711 N N . PHE A 1 94 ? -1.459 3.524 13.974 1.00 95.19 94 PHE A N 1
ATOM 712 C CA . PHE A 1 94 ? -0.955 2.717 12.863 1.00 95.19 94 PHE A CA 1
ATOM 713 C C . PHE A 1 94 ? -0.697 3.570 11.613 1.00 95.19 94 PHE A C 1
ATOM 715 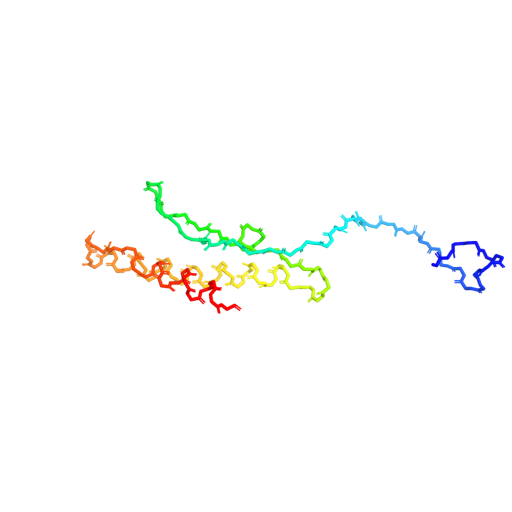O O . PHE A 1 94 ? 0.365 3.454 10.991 1.00 95.19 94 PHE A O 1
ATOM 722 N N . ALA A 1 95 ? -1.655 4.419 11.240 1.00 95.38 95 ALA A N 1
ATOM 723 C CA . ALA A 1 95 ? -1.559 5.260 10.054 1.00 95.38 95 ALA A CA 1
ATOM 724 C C . ALA A 1 95 ? -0.414 6.279 10.162 1.00 95.38 95 ALA A C 1
ATOM 726 O O . ALA A 1 95 ? 0.356 6.438 9.210 1.00 95.38 95 ALA A O 1
ATOM 727 N N . GLU A 1 96 ? -0.250 6.905 11.329 1.00 93.81 96 GLU A N 1
ATOM 728 C CA . GLU A 1 96 ? 0.846 7.836 11.612 1.00 93.81 96 GLU A CA 1
ATOM 729 C C . GLU A 1 96 ? 2.207 7.139 11.578 1.00 93.81 96 GLU A C 1
ATOM 731 O O . GLU A 1 96 ? 3.120 7.578 10.871 1.00 93.81 96 GLU A O 1
ATOM 736 N N . ALA A 1 97 ? 2.338 6.002 12.270 1.00 91.75 97 ALA A N 1
ATOM 737 C CA . ALA A 1 97 ? 3.575 5.228 12.289 1.00 91.75 97 ALA A CA 1
ATOM 738 C C . ALA A 1 97 ? 3.976 4.743 10.891 1.00 91.75 97 ALA A C 1
ATOM 740 O O . ALA A 1 97 ? 5.168 4.612 10.600 1.00 91.75 97 ALA A O 1
ATOM 741 N N . ARG A 1 98 ? 2.998 4.464 10.021 1.00 89.38 98 ARG A N 1
ATOM 742 C CA . ARG A 1 98 ? 3.254 4.064 8.639 1.00 89.38 98 ARG A CA 1
ATOM 743 C C . ARG A 1 98 ? 3.656 5.236 7.747 1.00 89.38 98 ARG A C 1
ATOM 745 O O . ARG A 1 98 ? 4.499 5.034 6.878 1.00 89.38 98 ARG A O 1
ATOM 752 N N . HIS A 1 99 ? 3.071 6.416 7.937 1.00 87.62 99 HIS A N 1
ATOM 753 C CA . HIS A 1 99 ? 3.415 7.616 7.171 1.00 87.62 99 HIS A CA 1
ATOM 754 C C . HIS A 1 99 ? 4.798 8.175 7.556 1.00 87.62 99 HIS A C 1
ATOM 756 O O . HIS A 1 99 ? 5.504 8.721 6.715 1.00 87.62 99 HIS A O 1
ATOM 762 N N . ALA A 1 100 ? 5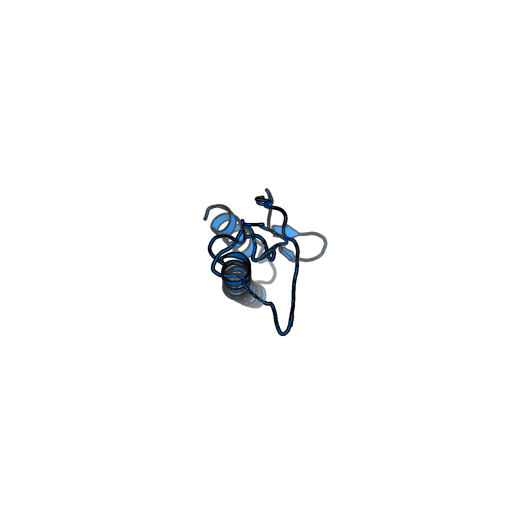.223 8.000 8.811 1.00 83.81 100 ALA A N 1
ATOM 763 C CA . ALA A 1 100 ? 6.524 8.459 9.304 1.00 83.81 100 ALA A CA 1
ATOM 764 C C . ALA A 1 100 ? 7.737 7.614 8.843 1.00 83.81 100 ALA A C 1
ATOM 766 O O . ALA A 1 100 ? 8.870 7.945 9.197 1.00 83.81 100 ALA A O 1
ATOM 767 N N . ARG A 1 101 ? 7.517 6.514 8.111 1.00 64.94 101 ARG A N 1
ATOM 768 C CA . ARG A 1 101 ? 8.541 5.551 7.667 1.00 64.94 101 ARG A CA 1
ATOM 769 C C . ARG A 1 101 ? 8.654 5.516 6.150 1.00 64.94 101 ARG A C 1
ATOM 771 O O . ARG A 1 101 ? 9.808 5.475 5.674 1.00 64.94 101 ARG A O 1
#